Protein AF-A0A954RI46-F1 (afdb_monomer)

Secondary structure (DSSP, 8-state):
---HHHHHHHIIIIIS--TT-SS-SS--SHHHHHHHHHTT-BTS--S---GGGT--SSSSSB-HHHHHHHHHHS-----

Foldseek 3Di:
DDALVNVQCCCCVPQCDAQQPLVSPNANEVVLVVQLVVLVQEPPPQQQADSSNQPRRNSSGRYVVSVVRNVVPDPYDYD

pLDDT: mean 87.65, std 11.1, range [57.97, 98.38]

Radius of gyration: 11.68 Å; Cα contacts (8 Å, |Δi|>4): 130; chains: 1; bounding box: 30×31×26 Å

Solvent-accessible surface area (backbone atoms only — not comparable to full-atom values): 4464 Å² total; per-residue (Å²): 131,92,50,69,67,56,53,51,52,47,32,48,76,74,58,55,20,54,51,56,30,52,81,56,81,51,61,32,29,64,68,26,53,52,53,23,58,70,62,67,34,69,74,65,82,46,68,82,40,42,59,65,32,37,13,60,75,72,82,18,39,15,44,72,66,25,55,50,48,14,62,73,78,38,77,78,43,89,124

Mean predicted aligned error: 5.02 Å

Sequence (79 aa):
SVDQQDVDTLLHNYFGAGPGDVNLDGIFNSSDLVAVFAAGKYETGATDTLWSQGDWDCDGEFTTRDLVLAFSMNAYIRA

Structure (mmCIF, N/CA/C/O backbone):
data_AF-A0A954RI46-F1
#
_entry.id   AF-A0A954RI46-F1
#
loop_
_atom_site.group_PDB
_atom_site.id
_atom_site.type_symbol
_atom_site.label_atom_id
_atom_site.label_alt_id
_atom_site.label_comp_id
_atom_site.label_asym_id
_atom_site.label_entity_id
_atom_site.label_seq_id
_atom_site.pdbx_PDB_ins_code
_atom_site.Cartn_x
_atom_site.Cartn_y
_atom_site.Cartn_z
_atom_site.occupancy
_atom_site.B_iso_or_equiv
_atom_site.auth_seq_id
_atom_site.auth_comp_id
_atom_site.auth_asym_id
_atom_site.auth_atom_id
_atom_site.pdbx_PDB_model_num
ATOM 1 N N . SER A 1 1 ? 8.146 19.715 9.317 1.00 74.31 1 SER A N 1
ATOM 2 C CA . SER A 1 1 ? 7.347 18.533 9.694 1.00 74.31 1 SER A CA 1
ATOM 3 C C . SER A 1 1 ? 7.825 17.399 8.829 1.00 74.31 1 SER A C 1
ATOM 5 O O . SER A 1 1 ? 8.319 17.705 7.758 1.00 74.31 1 SER A O 1
ATOM 7 N N . VAL A 1 2 ? 7.716 16.156 9.289 1.00 73.25 2 VAL A N 1
ATOM 8 C CA . VAL A 1 2 ? 7.901 15.014 8.388 1.00 73.25 2 VAL A CA 1
ATOM 9 C C . VAL A 1 2 ? 6.680 14.952 7.474 1.00 73.25 2 VAL A C 1
ATOM 11 O O . VAL A 1 2 ? 5.562 15.077 7.982 1.00 73.25 2 VAL A O 1
ATOM 14 N N . ASP A 1 3 ? 6.887 14.835 6.169 1.00 79.50 3 ASP A N 1
ATOM 15 C CA . ASP A 1 3 ? 5.820 14.673 5.176 1.00 79.50 3 ASP A CA 1
ATOM 16 C C . ASP A 1 3 ? 6.077 13.485 4.229 1.00 79.50 3 ASP A C 1
ATOM 18 O O . ASP A 1 3 ? 7.062 12.759 4.370 1.00 79.50 3 ASP A O 1
ATOM 22 N N . GLN A 1 4 ? 5.168 13.255 3.275 1.00 70.06 4 GLN A N 1
ATOM 23 C CA . GLN A 1 4 ? 5.279 12.144 2.325 1.00 70.06 4 GLN A CA 1
ATOM 24 C C . GLN A 1 4 ? 6.576 12.206 1.506 1.00 70.06 4 GLN A C 1
ATOM 26 O O . GLN A 1 4 ? 7.158 11.174 1.189 1.00 70.06 4 GLN A O 1
ATOM 31 N N . GLN A 1 5 ? 7.074 13.407 1.205 1.00 75.88 5 GLN A N 1
ATOM 32 C CA . GLN A 1 5 ? 8.297 13.570 0.431 1.00 75.88 5 GLN A CA 1
ATOM 33 C C . GLN A 1 5 ? 9.529 13.130 1.234 1.00 75.88 5 GLN A C 1
ATOM 35 O O . GLN A 1 5 ? 10.478 12.593 0.655 1.00 75.88 5 GLN A O 1
ATOM 40 N N . ASP A 1 6 ? 9.509 13.296 2.559 1.00 78.88 6 ASP A N 1
ATOM 41 C CA . ASP A 1 6 ? 10.537 12.752 3.451 1.00 78.88 6 ASP A CA 1
ATOM 42 C C . ASP A 1 6 ? 10.504 11.212 3.493 1.00 78.88 6 ASP A C 1
ATOM 44 O O . ASP A 1 6 ? 11.561 10.573 3.464 1.00 78.88 6 ASP A O 1
ATOM 48 N N . VAL A 1 7 ? 9.307 10.610 3.517 1.00 72.31 7 VAL A N 1
ATOM 49 C CA . VAL A 1 7 ? 9.112 9.146 3.482 1.00 72.31 7 VAL A CA 1
ATOM 50 C C . VAL A 1 7 ? 9.608 8.567 2.157 1.00 72.31 7 VAL A C 1
ATOM 52 O O . VAL A 1 7 ? 10.424 7.641 2.158 1.00 72.31 7 VAL A O 1
ATOM 55 N N . ASP A 1 8 ? 9.209 9.169 1.038 1.00 69.06 8 ASP A N 1
ATOM 56 C CA . ASP A 1 8 ? 9.648 8.778 -0.302 1.00 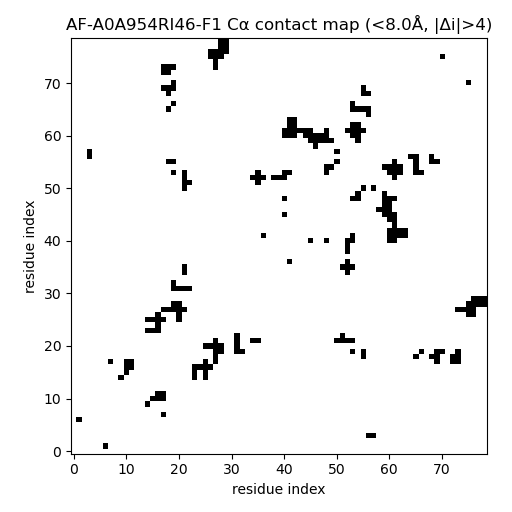69.06 8 ASP A CA 1
ATOM 57 C C . ASP A 1 8 ? 11.174 8.888 -0.430 1.00 69.06 8 ASP A C 1
ATOM 59 O O . ASP A 1 8 ? 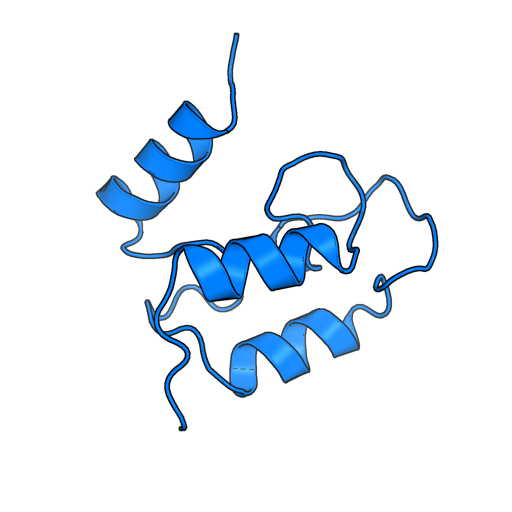11.836 7.978 -0.929 1.00 69.06 8 ASP A O 1
ATOM 63 N N . THR A 1 9 ? 11.762 9.975 0.084 1.00 72.38 9 THR A N 1
ATOM 64 C CA . THR A 1 9 ? 13.218 10.188 0.091 1.00 72.38 9 THR A CA 1
ATOM 65 C C . THR A 1 9 ? 13.938 9.101 0.887 1.00 72.38 9 THR A C 1
ATOM 67 O O . THR A 1 9 ? 14.997 8.639 0.458 1.00 72.38 9 THR A O 1
ATOM 70 N N . LEU A 1 10 ? 13.399 8.678 2.033 1.00 73.69 10 LEU A N 1
ATOM 71 C CA . LEU A 1 10 ? 13.988 7.615 2.845 1.00 73.69 10 LEU A CA 1
ATOM 72 C C . LEU A 1 10 ? 13.915 6.262 2.124 1.00 73.69 10 LEU A C 1
ATOM 74 O O . LEU A 1 10 ? 14.933 5.582 1.991 1.00 73.69 10 LEU A O 1
ATOM 78 N N . LEU A 1 11 ? 12.729 5.883 1.646 1.00 70.12 11 LEU A N 1
ATOM 79 C CA . LEU A 1 11 ? 12.492 4.593 0.996 1.00 70.12 11 LEU A CA 1
ATOM 80 C C . LEU A 1 11 ? 13.315 4.454 -0.288 1.00 70.12 11 LEU A C 1
ATOM 82 O O . LEU A 1 11 ? 14.030 3.462 -0.465 1.00 70.12 11 LEU A O 1
ATOM 86 N N . HIS A 1 12 ? 13.318 5.496 -1.122 1.00 68.88 12 HIS A N 1
ATOM 87 C CA . HIS A 1 12 ? 14.008 5.479 -2.406 1.00 68.88 12 HIS A CA 1
ATOM 88 C C . HIS A 1 12 ? 15.535 5.533 -2.254 1.00 68.88 12 HIS A C 1
ATOM 90 O O . HIS A 1 12 ? 16.247 4.800 -2.938 1.00 68.88 12 HIS A O 1
ATOM 96 N N . ASN A 1 13 ? 16.065 6.363 -1.343 1.00 63.75 13 ASN A N 1
ATOM 97 C CA . ASN A 1 13 ? 17.519 6.547 -1.225 1.00 63.75 13 ASN A CA 1
ATOM 98 C C . ASN A 1 13 ? 18.217 5.502 -0.346 1.00 63.75 13 ASN A C 1
ATOM 100 O O . ASN A 1 13 ? 19.414 5.280 -0.533 1.00 63.75 13 ASN A O 1
ATOM 104 N N . TYR A 1 14 ? 17.518 4.889 0.616 1.00 57.97 14 TYR A N 1
ATOM 105 C CA . TYR A 1 14 ? 18.143 3.950 1.557 1.00 57.97 14 TYR A CA 1
ATOM 106 C C . TYR A 1 14 ? 17.744 2.493 1.345 1.00 57.97 14 TYR A C 1
ATOM 108 O O . TYR A 1 14 ? 18.561 1.617 1.629 1.00 57.97 14 TYR A O 1
ATOM 116 N N . PHE A 1 15 ? 16.539 2.224 0.843 1.00 61.06 15 PHE A N 1
ATOM 117 C CA . PHE A 1 15 ? 16.037 0.856 0.692 1.00 61.06 15 PHE A CA 1
ATOM 118 C C . PHE A 1 15 ? 15.837 0.434 -0.765 1.00 61.06 15 PHE A C 1
ATOM 120 O O . PHE A 1 15 ? 15.727 -0.757 -1.025 1.00 61.06 15 PHE A O 1
ATOM 127 N N . GLY A 1 16 ? 15.829 1.377 -1.716 1.00 66.00 16 GLY A N 1
ATOM 128 C CA . GLY A 1 16 ? 15.468 1.081 -3.107 1.00 66.00 16 GLY A CA 1
ATOM 129 C C . GLY A 1 16 ? 14.021 0.598 -3.251 1.00 66.00 16 GLY A C 1
ATOM 130 O O . GLY A 1 16 ? 13.676 0.013 -4.272 1.00 66.00 16 GLY A O 1
ATOM 131 N N . ALA A 1 17 ? 13.204 0.840 -2.224 1.00 68.50 17 ALA A N 1
ATOM 132 C CA . ALA A 1 17 ? 11.811 0.440 -2.129 1.00 68.50 17 ALA A CA 1
ATOM 133 C C . ALA A 1 17 ? 10.910 1.662 -2.349 1.00 68.50 17 ALA A C 1
ATOM 135 O O . ALA A 1 17 ? 11.334 2.810 -2.185 1.00 68.50 17 ALA A O 1
ATOM 136 N N . GLY A 1 18 ? 9.655 1.427 -2.712 1.00 83.69 18 GLY A N 1
ATOM 137 C CA . GLY A 1 18 ? 8.638 2.467 -2.849 1.00 83.69 18 GLY A CA 1
ATOM 138 C C . GLY A 1 18 ? 7.252 1.937 -2.480 1.00 83.69 18 GLY A C 1
ATOM 139 O O . GLY A 1 18 ? 7.123 0.757 -2.151 1.00 83.69 18 GLY A O 1
ATOM 140 N N . PRO A 1 19 ? 6.205 2.779 -2.532 1.00 89.31 19 PRO A N 1
ATOM 141 C CA . PRO A 1 19 ? 4.822 2.352 -2.314 1.00 89.31 19 PRO A CA 1
ATOM 142 C C . PRO A 1 19 ? 4.479 1.064 -3.073 1.00 89.31 19 PRO A C 1
ATOM 144 O O . PRO A 1 19 ? 4.695 0.980 -4.284 1.00 89.31 19 PRO A O 1
ATOM 147 N N . GLY A 1 20 ? 3.948 0.062 -2.376 1.00 92.06 20 GLY A N 1
ATOM 148 C CA . GLY A 1 20 ? 3.643 -1.244 -2.966 1.00 92.06 20 GLY A CA 1
ATOM 149 C C . GLY A 1 20 ? 4.707 -2.323 -2.771 1.00 92.06 20 GLY A C 1
ATOM 150 O O . GLY A 1 20 ? 4.359 -3.489 -2.890 1.00 92.06 20 GLY A O 1
ATOM 151 N N . ASP A 1 21 ? 5.953 -1.986 -2.436 1.00 92.62 21 ASP A N 1
ATOM 152 C CA . ASP A 1 21 ? 7.002 -2.961 -2.102 1.00 92.62 21 ASP A CA 1
ATOM 153 C C . ASP A 1 21 ? 6.964 -3.274 -0.596 1.00 92.62 21 ASP A C 1
ATOM 155 O O . ASP A 1 21 ? 7.462 -2.525 0.251 1.00 92.62 21 ASP A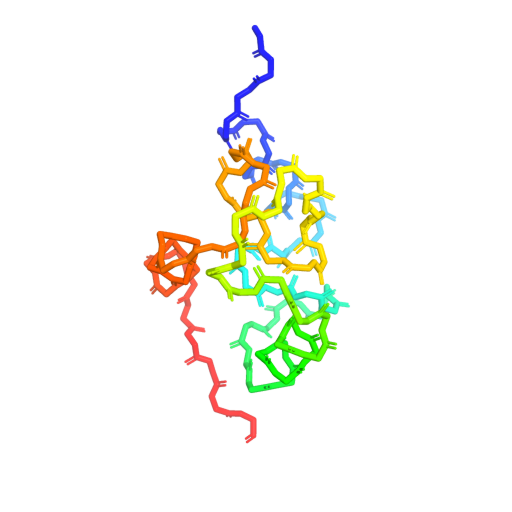 O 1
ATOM 159 N N . VAL A 1 22 ? 6.270 -4.354 -0.249 1.00 92.00 22 VAL A N 1
ATOM 160 C CA . VAL A 1 22 ? 5.896 -4.701 1.132 1.00 92.00 22 VAL A CA 1
ATOM 161 C C . VAL A 1 22 ? 6.946 -5.603 1.767 1.00 92.00 22 VAL A C 1
ATOM 163 O O . VAL A 1 22 ? 7.121 -5.593 2.989 1.00 92.00 22 VAL A O 1
ATOM 166 N N . ASN A 1 23 ? 7.641 -6.393 0.949 1.00 88.56 23 ASN A N 1
ATOM 167 C CA . ASN A 1 23 ? 8.715 -7.277 1.388 1.00 88.56 23 ASN A CA 1
ATOM 168 C C . ASN A 1 23 ? 10.115 -6.628 1.280 1.00 88.56 23 ASN A C 1
ATOM 170 O O . ASN A 1 23 ? 11.080 -7.234 1.756 1.00 88.56 23 ASN A O 1
ATOM 174 N N . LEU A 1 24 ? 10.201 -5.399 0.748 1.00 87.75 24 LEU A N 1
ATOM 175 C CA . LEU A 1 24 ? 11.415 -4.597 0.570 1.00 87.75 24 LEU A CA 1
ATOM 176 C C . LEU A 1 24 ? 12.447 -5.269 -0.348 1.00 87.75 24 LEU A C 1
ATOM 178 O O . LEU A 1 24 ? 13.655 -5.174 -0.105 1.00 87.75 24 LEU A O 1
ATOM 182 N N . ASP A 1 25 ? 11.982 -5.982 -1.375 1.00 88.44 25 ASP A N 1
ATOM 183 C CA . ASP A 1 25 ? 12.843 -6.625 -2.374 1.00 88.44 25 ASP A CA 1
ATOM 184 C C . ASP A 1 25 ? 13.164 -5.720 -3.581 1.00 88.44 25 ASP A C 1
ATOM 186 O O . ASP A 1 25 ? 13.946 -6.105 -4.459 1.00 88.44 25 ASP A O 1
ATOM 190 N N . GLY A 1 26 ? 12.626 -4.496 -3.593 1.00 88.31 26 GLY A N 1
ATOM 191 C CA . GLY A 1 26 ? 12.790 -3.500 -4.647 1.00 88.31 26 GLY A CA 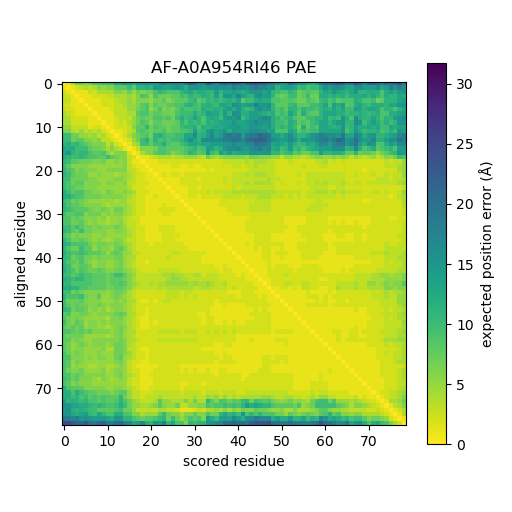1
ATOM 192 C C . GLY A 1 26 ? 11.861 -3.710 -5.845 1.00 88.31 26 GLY A C 1
ATOM 193 O O . GLY A 1 26 ? 12.018 -3.024 -6.861 1.00 88.31 26 GLY A O 1
ATOM 194 N N . ILE A 1 27 ? 10.925 -4.664 -5.783 1.00 89.88 27 ILE A N 1
ATOM 195 C CA . ILE A 1 27 ? 10.057 -5.054 -6.896 1.00 89.88 27 ILE A CA 1
ATOM 196 C C . ILE A 1 27 ? 8.601 -5.076 -6.441 1.00 89.88 27 ILE A C 1
ATOM 198 O O . ILE A 1 27 ? 8.126 -6.063 -5.898 1.00 89.88 27 ILE A O 1
ATOM 202 N N . PHE A 1 28 ? 7.823 -4.074 -6.848 1.00 92.06 28 PHE A N 1
ATOM 203 C CA . PHE A 1 28 ? 6.373 -4.141 -6.686 1.00 92.06 28 PHE A CA 1
ATOM 204 C C . PHE A 1 28 ? 5.752 -5.212 -7.605 1.00 92.06 28 PHE A C 1
ATOM 206 O O . PHE A 1 28 ? 5.658 -5.023 -8.826 1.00 92.06 28 PHE A O 1
ATOM 213 N N . ASN A 1 29 ? 5.316 -6.340 -7.031 1.00 93.75 29 ASN A N 1
ATOM 214 C CA . ASN A 1 29 ? 4.717 -7.455 -7.769 1.00 93.75 29 ASN A CA 1
ATOM 215 C C . ASN A 1 29 ? 3.536 -8.120 -7.029 1.00 93.75 29 ASN A C 1
ATOM 217 O O . ASN A 1 29 ? 2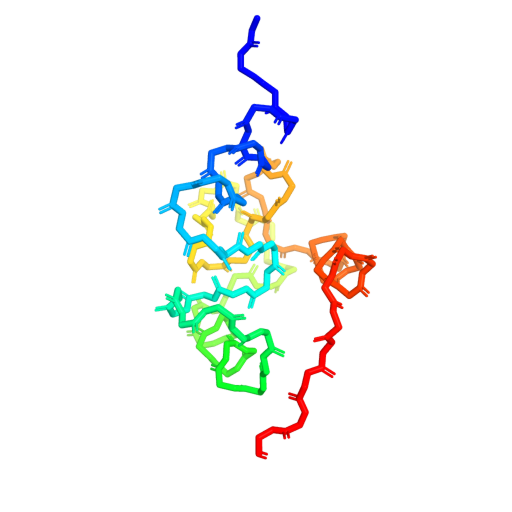.976 -7.609 -6.061 1.00 93.75 29 ASN A O 1
ATOM 221 N N . SER A 1 30 ? 3.061 -9.263 -7.536 1.00 95.50 30 SER A N 1
ATOM 222 C CA . SER A 1 30 ? 1.931 -9.987 -6.935 1.00 95.50 30 SER A CA 1
ATOM 223 C C . SER A 1 30 ? 2.198 -10.490 -5.517 1.00 95.50 30 SER A C 1
ATOM 225 O O . SER A 1 30 ? 1.245 -10.655 -4.761 1.00 95.50 30 SER A O 1
ATOM 227 N N . SER A 1 31 ? 3.453 -10.757 -5.156 1.00 95.69 31 SER A N 1
ATOM 228 C CA . SER A 1 31 ? 3.822 -11.238 -3.821 1.00 95.69 31 SER A CA 1
ATOM 229 C C . SER A 1 31 ? 3.521 -10.185 -2.758 1.00 95.69 31 SER A C 1
ATOM 231 O O . SER A 1 31 ? 2.955 -10.527 -1.720 1.00 95.69 31 SER A O 1
ATOM 233 N N . ASP A 1 32 ? 3.794 -8.912 -3.051 1.00 95.75 32 ASP A N 1
ATOM 234 C CA . ASP A 1 32 ? 3.453 -7.790 -2.175 1.00 95.75 32 ASP A CA 1
ATOM 235 C C . ASP A 1 32 ? 1.950 -7.636 -2.016 1.00 95.75 32 ASP A C 1
ATOM 237 O O . ASP A 1 32 ? 1.448 -7.509 -0.902 1.00 95.75 32 ASP A O 1
ATOM 241 N N . LEU A 1 33 ? 1.212 -7.723 -3.128 1.00 96.38 33 LEU A N 1
ATOM 242 C CA . LEU A 1 33 ? -0.245 -7.637 -3.099 1.00 96.38 33 LEU A CA 1
ATOM 243 C C . LEU A 1 33 ? -0.853 -8.780 -2.275 1.00 96.38 33 LEU A C 1
ATOM 245 O O . LEU A 1 33 ? -1.750 -8.557 -1.465 1.00 96.38 33 LEU A O 1
ATOM 249 N N . VAL A 1 34 ? -0.355 -10.008 -2.425 1.00 97.00 34 VAL A N 1
ATOM 250 C CA . VAL A 1 34 ? -0.806 -11.135 -1.595 1.00 97.00 34 VAL A CA 1
ATOM 251 C C . VAL A 1 34 ? -0.492 -10.884 -0.118 1.00 97.00 34 VAL A C 1
ATOM 253 O O . VAL A 1 34 ? -1.362 -11.112 0.724 1.00 97.00 34 VAL A O 1
ATOM 256 N N . ALA A 1 35 ? 0.710 -10.399 0.202 1.00 96.31 35 ALA A N 1
ATOM 257 C CA . ALA A 1 35 ? 1.116 -10.115 1.576 1.00 96.31 35 ALA A CA 1
ATOM 258 C C . ALA A 1 35 ? 0.263 -9.008 2.218 1.00 96.31 35 ALA A C 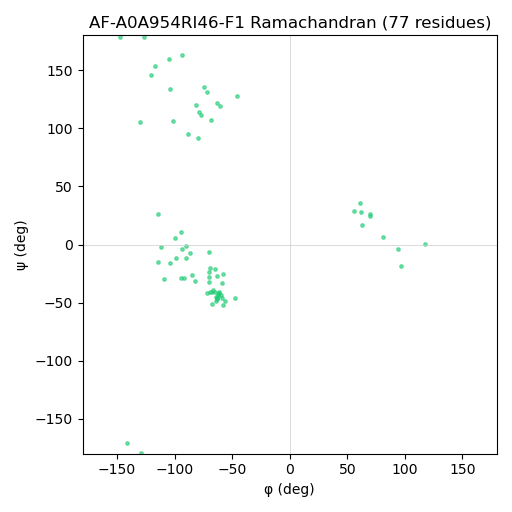1
ATOM 260 O O . ALA A 1 35 ? -0.238 -9.191 3.329 1.00 96.31 35 ALA A O 1
ATOM 261 N N . VAL A 1 36 ? 0.038 -7.899 1.511 1.00 96.81 36 VAL A N 1
ATOM 262 C CA . VAL A 1 36 ? -0.703 -6.744 2.039 1.00 96.81 36 VAL A CA 1
ATOM 263 C C . VAL A 1 36 ? -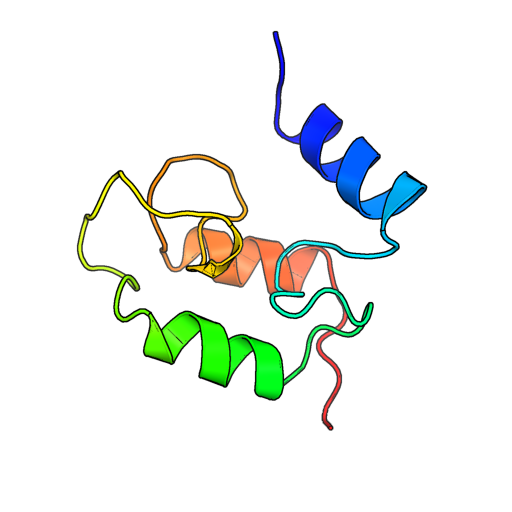2.187 -7.056 2.224 1.00 96.81 36 VAL A C 1
ATOM 265 O O . VAL A 1 36 ? -2.767 -6.741 3.262 1.00 96.81 36 VAL A O 1
ATOM 268 N N . PHE A 1 37 ? -2.812 -7.777 1.286 1.00 98.06 37 PHE A N 1
ATOM 269 C CA . PHE A 1 37 ? -4.212 -8.180 1.443 1.00 98.06 37 PHE A CA 1
ATOM 270 C C . PHE A 1 37 ? -4.397 -9.247 2.527 1.00 98.06 37 PHE A C 1
ATOM 272 O O . PHE A 1 37 ? -5.445 -9.274 3.174 1.00 98.06 37 PHE A O 1
ATOM 279 N N . ALA A 1 38 ? -3.387 -10.082 2.793 1.00 98.06 38 ALA A N 1
ATOM 280 C CA . ALA A 1 38 ? -3.425 -11.024 3.911 1.00 98.06 38 ALA A CA 1
ATOM 281 C C . ALA A 1 38 ? -3.467 -10.325 5.284 1.00 98.06 38 ALA A C 1
ATOM 283 O O . ALA A 1 38 ? -3.944 -10.928 6.247 1.00 98.06 38 ALA A O 1
ATOM 284 N N . ALA A 1 39 ? -3.040 -9.058 5.383 1.00 96.75 39 ALA A N 1
ATOM 285 C CA . ALA A 1 39 ? -3.193 -8.258 6.599 1.00 96.75 39 ALA A CA 1
ATOM 286 C C . ALA A 1 39 ? -4.659 -7.879 6.893 1.00 96.75 39 ALA A C 1
ATOM 288 O O . ALA A 1 39 ? -4.988 -7.561 8.035 1.00 96.75 39 ALA A O 1
ATOM 289 N N . GLY A 1 40 ? -5.545 -7.931 5.889 1.00 97.81 40 GLY A N 1
ATOM 290 C CA . GLY A 1 40 ? -6.988 -7.749 6.066 1.00 97.81 40 GLY A CA 1
ATOM 291 C C . GLY A 1 40 ? -7.425 -6.328 6.437 1.00 97.81 40 GLY A C 1
ATOM 292 O O . GLY A 1 40 ? -8.458 -6.179 7.082 1.00 97.81 40 GLY A O 1
ATOM 293 N N . LYS A 1 41 ? -6.643 -5.304 6.068 1.00 98.06 41 LYS A N 1
ATOM 294 C CA . LYS A 1 41 ? -6.896 -3.885 6.399 1.00 98.06 41 LYS A CA 1
ATOM 295 C C . LYS A 1 41 ? -7.563 -3.077 5.277 1.00 98.06 41 LYS A C 1
ATOM 297 O O . LYS A 1 41 ? -8.028 -1.970 5.524 1.00 98.06 41 LYS A O 1
ATOM 302 N N . TYR A 1 42 ? -7.640 -3.636 4.067 1.00 98.38 42 TYR A N 1
ATOM 303 C CA . TYR A 1 42 ? -8.168 -2.935 2.895 1.00 98.38 42 TYR A CA 1
ATOM 304 C C . TYR A 1 42 ? -9.628 -2.513 3.091 1.00 98.38 42 TYR A C 1
ATOM 306 O O . TYR A 1 42 ? -10.498 -3.369 3.271 1.00 98.38 42 TYR A O 1
ATOM 314 N N . GLU A 1 43 ? -9.882 -1.204 3.031 1.00 98.31 43 GLU A N 1
ATOM 315 C CA . GLU A 1 43 ? -11.217 -0.591 3.120 1.00 98.31 43 GLU A CA 1
ATOM 316 C C . GLU A 1 43 ? -11.986 -0.981 4.402 1.00 98.31 43 GLU A C 1
ATOM 318 O O . GLU A 1 43 ? -13.218 -1.034 4.422 1.00 98.31 43 GLU A O 1
ATOM 323 N N . THR A 1 44 ? -11.275 -1.271 5.501 1.00 98.12 44 THR A N 1
ATOM 324 C CA . THR A 1 44 ? -11.913 -1.586 6.793 1.00 98.12 44 THR A CA 1
ATOM 325 C C . THR A 1 44 ? -12.155 -0.357 7.670 1.00 98.12 44 THR A C 1
ATOM 327 O O . THR A 1 44 ? -12.828 -0.479 8.693 1.00 98.12 44 THR A O 1
ATOM 330 N N . GLY A 1 45 ? -11.575 0.799 7.320 1.00 96.31 45 GLY A N 1
ATOM 331 C CA . GLY A 1 45 ? -11.561 2.014 8.149 1.00 96.31 45 GLY A CA 1
ATOM 332 C C . GLY A 1 45 ? -10.688 1.893 9.405 1.00 96.31 45 GLY A C 1
ATOM 333 O O . GLY A 1 45 ? -10.967 2.522 10.424 1.00 96.31 45 GLY A O 1
ATOM 334 N N . ALA A 1 46 ? -9.685 1.008 9.384 1.00 96.62 46 ALA A N 1
ATOM 335 C CA . ALA A 1 46 ? -8.733 0.882 10.483 1.00 96.62 46 ALA A CA 1
ATOM 336 C C . ALA A 1 46 ? -7.658 1.964 10.339 1.00 96.62 46 ALA A C 1
ATOM 338 O O . ALA A 1 46 ? -6.939 1.958 9.350 1.00 96.62 46 ALA A O 1
ATOM 339 N N . THR A 1 47 ? -7.535 2.838 11.339 1.00 94.50 47 THR A N 1
ATOM 340 C CA . THR A 1 47 ? -6.643 4.014 11.318 1.00 94.50 47 THR A CA 1
ATOM 341 C C . THR A 1 47 ? -5.267 3.756 11.951 1.00 94.50 47 THR A C 1
ATOM 343 O O . THR A 1 47 ? -4.549 4.688 12.303 1.00 94.50 47 THR A O 1
ATOM 346 N N . ASP A 1 48 ? -4.953 2.493 12.241 1.00 94.38 48 ASP A N 1
ATOM 347 C CA . ASP A 1 48 ? -3.696 2.030 12.841 1.00 94.38 48 ASP A CA 1
ATOM 348 C C . ASP A 1 48 ? -2.895 1.157 11.866 1.00 94.38 48 ASP A C 1
ATOM 350 O O . ASP A 1 48 ? -2.142 0.267 12.275 1.00 94.38 48 ASP A O 1
ATOM 354 N N . THR A 1 49 ? -3.113 1.374 10.571 1.00 96.31 49 THR A N 1
ATOM 355 C CA . THR A 1 49 ? -2.512 0.587 9.503 1.00 96.31 49 THR A CA 1
ATOM 356 C C . THR A 1 49 ? -1.044 0.965 9.345 1.00 96.31 49 THR A C 1
ATOM 358 O O . THR A 1 49 ? -0.666 2.128 9.399 1.00 96.31 49 THR A O 1
ATOM 361 N N . LEU A 1 50 ? -0.187 -0.042 9.205 1.00 92.31 50 LEU A N 1
ATOM 362 C CA . LEU A 1 50 ? 1.239 0.153 8.960 1.00 92.31 50 LEU A CA 1
ATOM 363 C C . LEU A 1 50 ? 1.540 0.130 7.459 1.00 92.31 50 LEU A C 1
ATOM 365 O O . LEU A 1 50 ? 0.808 -0.479 6.682 1.00 92.31 50 LEU A O 1
ATOM 369 N N . TRP A 1 51 ? 2.710 0.639 7.072 1.00 89.62 51 TRP A N 1
ATOM 370 C CA . TRP A 1 51 ? 3.244 0.506 5.710 1.00 89.62 51 TRP A CA 1
ATOM 371 C C . TRP A 1 51 ? 3.172 -0.928 5.162 1.00 89.62 51 TRP A C 1
ATOM 373 O O . TRP A 1 51 ? 2.713 -1.175 4.048 1.00 89.62 51 TRP A O 1
ATOM 383 N N . SER A 1 52 ? 3.575 -1.909 5.977 1.00 92.19 52 SER A N 1
ATOM 384 C CA . SER A 1 52 ? 3.551 -3.330 5.604 1.00 92.19 52 SER A CA 1
ATOM 385 C C . SER A 1 52 ? 2.141 -3.929 5.507 1.00 92.19 52 SER A C 1
ATOM 387 O O . SER A 1 52 ? 1.977 -5.081 5.108 1.00 92.19 52 SER A O 1
ATOM 389 N N . GLN A 1 53 ? 1.126 -3.161 5.896 1.00 96.19 53 GLN A N 1
ATOM 390 C CA . GLN A 1 53 ? -0.291 -3.508 5.860 1.00 96.19 53 GLN A CA 1
ATOM 391 C C . GLN A 1 53 ? -1.072 -2.676 4.832 1.00 96.19 53 GLN A C 1
ATOM 393 O O . GLN A 1 53 ? -2.262 -2.936 4.658 1.00 96.19 53 GLN A O 1
ATOM 398 N N . GLY A 1 54 ? -0.409 -1.738 4.143 1.00 95.31 54 GLY A N 1
ATOM 399 C CA . GLY A 1 54 ? -0.932 -1.038 2.970 1.00 95.31 54 GLY A CA 1
ATOM 400 C C . GLY A 1 54 ? -1.098 0.476 3.096 1.00 95.31 54 GLY A C 1
ATOM 401 O O . GLY A 1 54 ? -1.518 1.075 2.118 1.00 95.31 54 GLY A O 1
ATOM 402 N N . ASP A 1 55 ? -0.756 1.084 4.236 1.00 95.44 55 ASP A N 1
ATOM 403 C CA . ASP A 1 55 ? -0.761 2.548 4.407 1.00 95.44 55 ASP A CA 1
ATOM 404 C C . ASP A 1 55 ? 0.507 3.151 3.780 1.00 95.44 55 ASP A C 1
ATOM 406 O O . ASP A 1 55 ? 1.577 3.183 4.399 1.00 95.44 55 ASP A O 1
ATOM 410 N N . TRP A 1 56 ? 0.418 3.535 2.508 1.00 92.62 56 TRP A N 1
ATOM 411 C CA . TRP A 1 56 ? 1.549 4.037 1.726 1.00 92.62 56 TRP A CA 1
ATOM 412 C C . TRP A 1 56 ? 1.528 5.548 1.528 1.00 92.62 56 TRP A C 1
ATOM 414 O O . TRP A 1 56 ? 2.564 6.121 1.176 1.00 92.62 56 TRP A O 1
ATOM 424 N N . ASP A 1 57 ? 0.391 6.198 1.764 1.00 91.62 57 ASP A N 1
ATOM 425 C CA . ASP A 1 57 ? 0.299 7.658 1.795 1.00 91.62 57 ASP A CA 1
ATOM 426 C C . ASP A 1 57 ? 0.313 8.257 3.217 1.00 91.62 57 ASP A C 1
ATOM 428 O O . ASP A 1 57 ? 0.221 9.480 3.380 1.00 91.62 57 ASP A O 1
ATOM 432 N N . CYS A 1 58 ? 0.526 7.397 4.221 1.00 91.19 58 CYS A N 1
ATOM 433 C CA . CYS A 1 58 ? 0.706 7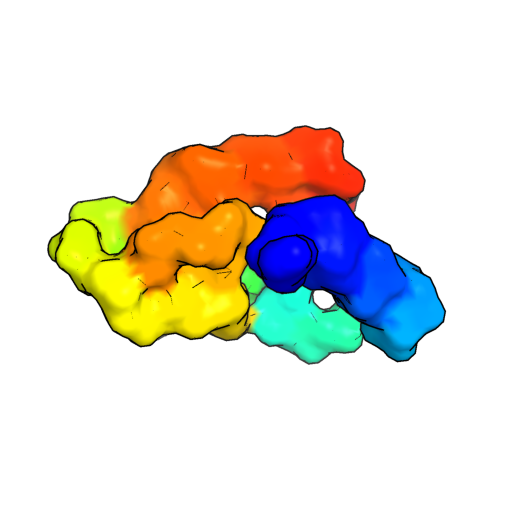.726 5.633 1.00 91.19 58 CYS A CA 1
ATOM 434 C C . CYS A 1 58 ? -0.518 8.406 6.272 1.00 91.19 58 CYS A C 1
ATOM 436 O O . CYS A 1 58 ? -0.359 9.196 7.214 1.00 91.19 58 CYS A O 1
ATOM 438 N N . ASP A 1 59 ? -1.727 8.132 5.774 1.00 93.88 59 ASP A N 1
ATOM 439 C CA . ASP A 1 59 ? -2.977 8.635 6.353 1.00 93.88 59 ASP A CA 1
ATOM 440 C C . ASP A 1 59 ? -3.544 7.737 7.472 1.00 93.88 59 ASP A C 1
ATOM 442 O O . ASP A 1 59 ? -4.446 8.154 8.210 1.00 93.88 59 ASP A O 1
ATOM 446 N N . GLY A 1 60 ? -2.935 6.564 7.677 1.00 95.50 60 GLY A N 1
ATOM 447 C CA . GLY A 1 60 ? -3.273 5.598 8.719 1.00 95.50 60 GLY A CA 1
ATOM 448 C C . GLY A 1 60 ? -4.239 4.504 8.270 1.00 95.50 60 GLY A C 1
ATOM 449 O O . GLY A 1 60 ? -4.509 3.591 9.060 1.00 95.50 60 GLY A O 1
ATOM 450 N N . GLU A 1 61 ? -4.754 4.553 7.042 1.00 98.00 61 GLU A N 1
ATOM 451 C CA . GLU A 1 61 ? -5.688 3.579 6.479 1.00 98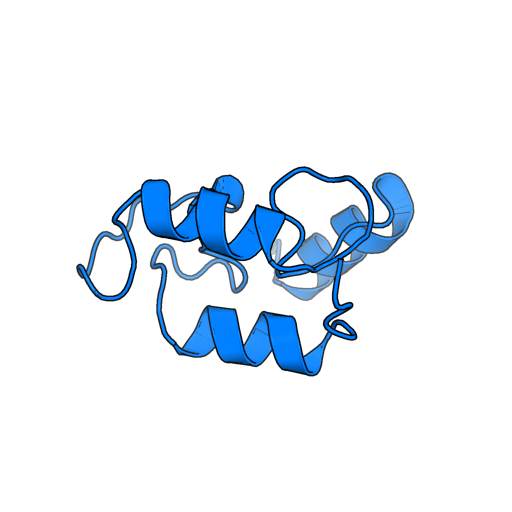.00 61 GLU A CA 1
ATOM 452 C C . GLU A 1 61 ? -5.075 2.855 5.268 1.00 98.00 61 GLU A C 1
ATOM 454 O O . GLU A 1 61 ? -4.204 3.372 4.588 1.00 98.00 61 GLU A O 1
ATOM 459 N N . PHE A 1 62 ? -5.522 1.625 4.982 1.00 98.00 62 PHE A N 1
ATOM 460 C CA . PHE A 1 62 ? -5.238 0.996 3.687 1.00 98.00 62 PHE A CA 1
ATOM 461 C C . PHE A 1 62 ? -6.470 1.100 2.803 1.00 98.00 62 PHE A C 1
ATOM 463 O O . PHE A 1 62 ? -7.460 0.383 2.997 1.00 98.00 62 PHE A O 1
ATOM 470 N N . THR A 1 63 ? -6.406 1.976 1.809 1.00 98.31 63 THR A N 1
ATOM 471 C CA . THR A 1 63 ? -7.521 2.259 0.912 1.00 98.31 63 THR A CA 1
ATOM 472 C C . THR A 1 63 ? -7.118 2.110 -0.550 1.00 98.31 63 THR A C 1
ATOM 474 O O . THR A 1 63 ? -5.982 1.816 -0.932 1.00 98.31 63 THR A O 1
ATOM 477 N N . THR A 1 64 ? -8.086 2.327 -1.431 1.00 98.06 64 THR A N 1
ATOM 478 C CA . THR A 1 64 ? -7.841 2.425 -2.871 1.00 98.06 64 THR A CA 1
ATOM 479 C C . THR A 1 64 ? -6.845 3.539 -3.221 1.00 98.06 64 THR A C 1
ATOM 481 O O . THR A 1 64 ? -6.176 3.453 -4.252 1.00 98.06 64 THR A O 1
ATOM 484 N N . ARG A 1 65 ? -6.719 4.575 -2.385 1.00 97.06 65 ARG A N 1
ATOM 485 C CA . ARG A 1 65 ? -5.797 5.690 -2.616 1.00 97.06 65 ARG A CA 1
ATOM 486 C C . ARG A 1 65 ? -4.335 5.242 -2.533 1.00 97.06 65 ARG A C 1
ATOM 488 O O . ARG A 1 65 ? -3.565 5.613 -3.417 1.00 97.06 65 ARG A O 1
ATOM 495 N N . ASP A 1 66 ? -4.002 4.361 -1.594 1.00 96.25 66 ASP A N 1
ATOM 496 C CA . ASP A 1 66 ? -2.681 3.735 -1.481 1.00 96.25 66 ASP A CA 1
ATOM 497 C C . ASP A 1 66 ? -2.350 2.885 -2.701 1.00 96.25 66 ASP A C 1
ATOM 499 O O . ASP A 1 66 ? -1.277 3.008 -3.289 1.00 96.25 66 ASP A O 1
ATOM 503 N N . LEU A 1 67 ? -3.301 2.060 -3.155 1.00 96.38 67 LEU A N 1
ATOM 504 C CA . LEU A 1 67 ? -3.112 1.255 -4.364 1.00 96.38 67 LEU A CA 1
ATOM 505 C C . LEU A 1 67 ? -2.828 2.147 -5.578 1.00 96.38 67 LEU A C 1
ATOM 507 O O . LEU A 1 67 ? -1.901 1.876 -6.341 1.00 96.38 67 LEU A O 1
ATOM 511 N N . VAL A 1 68 ? -3.595 3.227 -5.754 1.00 95.44 68 VAL A N 1
ATOM 512 C CA . VAL A 1 68 ? -3.358 4.196 -6.834 1.00 95.44 68 VAL A CA 1
ATOM 513 C C . VAL A 1 68 ? -1.982 4.846 -6.691 1.00 95.44 68 VAL A C 1
ATOM 515 O O . VAL A 1 68 ? -1.282 4.969 -7.698 1.00 95.44 68 VAL A O 1
ATOM 518 N N . LEU A 1 69 ? -1.565 5.210 -5.475 1.00 91.00 69 LEU A N 1
ATOM 519 C CA . LEU A 1 69 ? -0.228 5.741 -5.214 1.00 91.00 69 LEU A CA 1
ATOM 520 C C . LEU A 1 69 ? 0.854 4.743 -5.656 1.00 91.00 69 LEU A C 1
ATOM 522 O O . LEU A 1 69 ? 1.696 5.101 -6.483 1.00 91.00 69 LEU A O 1
ATOM 526 N N . ALA A 1 70 ? 0.773 3.484 -5.217 1.00 92.56 70 ALA A N 1
ATOM 527 C CA . ALA A 1 70 ? 1.707 2.418 -5.589 1.00 92.56 70 ALA A CA 1
ATOM 528 C C . ALA A 1 70 ? 1.810 2.201 -7.099 1.00 92.56 70 ALA A C 1
ATOM 530 O O . ALA A 1 70 ? 2.911 2.203 -7.649 1.00 92.56 70 ALA A O 1
ATOM 531 N N . PHE A 1 71 ? 0.678 2.098 -7.800 1.00 91.88 71 PHE A N 1
ATOM 532 C CA . PHE A 1 71 ? 0.679 1.949 -9.258 1.00 91.88 71 PHE A CA 1
ATOM 533 C C . PHE A 1 71 ? 1.128 3.211 -10.008 1.00 91.88 71 PHE A C 1
ATOM 535 O O . PHE A 1 71 ? 1.553 3.111 -11.158 1.00 91.88 71 PHE A O 1
ATOM 542 N N . SER A 1 72 ? 1.013 4.396 -9.401 1.00 89.25 72 SER A N 1
ATOM 543 C CA . SER A 1 72 ? 1.451 5.654 -10.020 1.00 89.25 72 SER A CA 1
ATOM 544 C C . SER A 1 72 ? 2.951 5.908 -9.870 1.00 89.25 72 SER A C 1
ATOM 546 O O . SER A 1 72 ? 3.554 6.516 -10.755 1.00 89.25 72 SER A O 1
ATOM 548 N N . MET A 1 73 ? 3.550 5.441 -8.771 1.00 84.12 73 MET A N 1
ATOM 549 C CA . MET A 1 73 ? 4.963 5.653 -8.456 1.00 84.12 73 MET A CA 1
ATOM 550 C C . MET A 1 73 ? 5.861 4.502 -8.908 1.00 84.12 73 MET A C 1
ATOM 552 O O . MET A 1 73 ? 7.020 4.741 -9.241 1.00 84.12 73 MET A O 1
ATOM 556 N N . ASN A 1 74 ? 5.339 3.274 -8.964 1.00 81.00 74 ASN A N 1
ATOM 557 C CA . ASN A 1 74 ? 6.112 2.087 -9.313 1.00 81.00 74 ASN A CA 1
ATOM 558 C C . ASN A 1 74 ? 5.561 1.382 -10.553 1.00 81.00 74 ASN A C 1
ATOM 560 O O . ASN A 1 74 ? 4.356 1.311 -10.794 1.00 81.00 74 ASN A O 1
ATOM 564 N N . ALA A 1 75 ? 6.467 0.798 -11.339 1.00 78.31 75 ALA A N 1
ATOM 565 C CA . ALA A 1 75 ? 6.082 -0.122 -12.396 1.00 78.31 75 ALA A CA 1
ATOM 566 C C . ALA A 1 75 ? 5.738 -1.473 -11.764 1.00 78.31 75 ALA A C 1
ATOM 568 O O . ALA A 1 75 ? 6.623 -2.160 -11.263 1.00 78.31 75 ALA A O 1
ATOM 569 N N . TYR A 1 76 ? 4.465 -1.862 -11.804 1.00 82.62 76 TYR A N 1
ATOM 570 C CA . TYR A 1 76 ? 4.069 -3.204 -11.396 1.00 82.62 76 TYR A CA 1
ATOM 571 C C . TYR A 1 76 ? 4.710 -4.248 -12.317 1.00 82.62 76 TYR A C 1
ATOM 573 O O . TYR A 1 76 ? 4.496 -4.233 -13.536 1.00 82.62 76 TYR A O 1
ATOM 581 N N . ILE A 1 77 ? 5.480 -5.165 -11.735 1.00 86.00 77 ILE A N 1
ATOM 582 C CA . ILE A 1 77 ? 6.163 -6.232 -12.464 1.00 86.00 77 ILE A CA 1
ATOM 583 C C . ILE A 1 77 ? 5.418 -7.540 -12.234 1.00 86.00 77 ILE A C 1
ATOM 585 O O . ILE A 1 77 ? 5.057 -7.913 -11.121 1.00 86.00 77 ILE A O 1
ATOM 589 N N . ARG A 1 78 ? 5.193 -8.270 -13.324 1.00 74.81 78 ARG A N 1
ATOM 590 C CA . ARG A 1 78 ? 4.666 -9.626 -13.243 1.00 74.81 78 ARG A CA 1
ATOM 591 C C . ARG A 1 78 ? 5.807 -10.575 -12.876 1.00 74.81 78 ARG A C 1
ATOM 593 O O . ARG A 1 78 ? 6.723 -10.738 -13.682 1.00 74.81 78 ARG A O 1
ATOM 600 N N . ALA A 1 79 ? 5.724 -11.170 -11.691 1.00 60.53 79 ALA A N 1
ATOM 601 C CA . ALA A 1 79 ? 6.562 -12.292 -11.273 1.00 60.53 79 ALA A CA 1
ATOM 602 C C . ALA A 1 79 ? 6.016 -13.623 -11.818 1.00 60.53 79 ALA A C 1
ATOM 604 O O . ALA A 1 79 ? 4.774 -13.741 -11.979 1.00 60.53 79 ALA A O 1
#